Protein AF-A0A143XBM3-F1 (afdb_monomer)

Mean predicted aligned error: 3.89 Å

Radius of gyration: 16.8 Å; Cα contacts (8 Å, |Δi|>4): 64; chains: 1; bounding box: 39×27×46 Å

pLDDT: mean 93.8, std 4.74, range [66.88, 98.19]

Solvent-accessible surface area (backbone atoms only — not comparable to full-atom values): 5606 Å² total; per-residue (Å²): 134,58,70,67,59,55,53,49,51,46,45,52,51,17,50,52,28,41,52,49,32,54,52,49,52,53,53,47,44,63,73,50,71,74,37,68,68,55,53,51,34,51,51,54,13,48,50,54,22,48,54,51,45,53,52,52,49,52,49,62,68,52,51,61,82,80,49,67,90,83,69,81,78,56,69,68,57,54,51,51,52,52,50,34,52,52,11,52,38,32,36,48,25,38,51,35,37,61,51,40,65,74,73,109

Structure (mmCIF, N/CA/C/O backbone):
data_AF-A0A143XBM3-F1
#
_entry.id   AF-A0A143XBM3-F1
#
loop_
_atom_site.group_PDB
_atom_site.id
_atom_site.type_symbol
_atom_site.label_atom_id
_atom_site.label_alt_id
_atom_site.label_comp_id
_atom_site.label_asym_id
_atom_site.label_entity_id
_atom_site.label_seq_id
_atom_site.pdbx_PDB_ins_code
_atom_site.Cartn_x
_atom_site.Cartn_y
_atom_site.Cartn_z
_atom_site.occupancy
_atom_site.B_iso_or_equiv
_atom_site.auth_seq_id
_atom_site.auth_comp_id
_atom_site.auth_asym_id
_atom_site.auth_atom_id
_atom_site.pdbx_PDB_model_num
ATOM 1 N N . MET A 1 1 ? -2.065 7.090 -24.820 1.00 66.88 1 MET A N 1
ATOM 2 C CA . MET A 1 1 ? -1.735 7.746 -23.533 1.00 66.88 1 MET A CA 1
ATOM 3 C C . MET A 1 1 ? -0.273 7.457 -23.226 1.00 66.88 1 MET A C 1
ATOM 5 O O . MET A 1 1 ? 0.132 6.321 -23.420 1.00 66.88 1 MET A O 1
ATOM 9 N N . ASN A 1 2 ? 0.523 8.462 -22.851 1.00 89.56 2 ASN A N 1
ATOM 10 C CA . ASN A 1 2 ? 1.961 8.288 -22.597 1.00 89.56 2 ASN A CA 1
ATOM 11 C C . ASN A 1 2 ? 2.193 7.474 -21.304 1.00 89.56 2 ASN A C 1
ATOM 13 O O . ASN A 1 2 ? 1.486 7.699 -20.322 1.00 89.56 2 ASN A O 1
ATOM 17 N N . GLU A 1 3 ? 3.184 6.575 -21.280 1.00 88.06 3 GLU A N 1
ATOM 18 C CA . GLU A 1 3 ? 3.534 5.732 -20.115 1.00 88.06 3 GLU A CA 1
ATOM 19 C C . GLU A 1 3 ? 3.754 6.581 -18.852 1.00 88.06 3 GLU A C 1
ATOM 21 O O . GLU A 1 3 ? 3.256 6.267 -17.773 1.00 88.06 3 GLU A O 1
ATOM 26 N N . GLN A 1 4 ? 4.423 7.727 -19.005 1.00 90.25 4 GLN A N 1
ATOM 27 C CA . GLN A 1 4 ? 4.684 8.661 -17.908 1.00 90.25 4 GLN A CA 1
ATOM 28 C C . GLN A 1 4 ? 3.401 9.241 -17.301 1.00 90.25 4 GLN A C 1
ATOM 30 O O . GLN A 1 4 ? 3.317 9.410 -16.088 1.00 90.25 4 GLN A O 1
ATOM 35 N N . ILE A 1 5 ? 2.390 9.517 -18.131 1.00 94.69 5 ILE A N 1
ATOM 36 C CA . ILE A 1 5 ? 1.097 10.036 -17.663 1.00 94.69 5 ILE A CA 1
ATOM 37 C C . ILE A 1 5 ? 0.382 8.961 -16.839 1.00 94.69 5 ILE A C 1
ATOM 39 O O . ILE A 1 5 ? -0.190 9.269 -15.798 1.00 94.69 5 ILE A O 1
ATOM 43 N N . ILE A 1 6 ? 0.465 7.697 -17.261 1.00 94.44 6 ILE A N 1
ATOM 44 C CA . ILE A 1 6 ? -0.123 6.565 -16.533 1.00 94.44 6 ILE A CA 1
ATOM 45 C C . ILE A 1 6 ? 0.526 6.424 -15.152 1.00 94.44 6 ILE A C 1
ATOM 47 O O . ILE A 1 6 ? -0.177 6.378 -14.143 1.00 94.44 6 ILE A O 1
ATOM 51 N N . LEU A 1 7 ? 1.861 6.413 -15.090 1.00 94.31 7 LEU A N 1
ATOM 52 C CA . LEU A 1 7 ? 2.595 6.325 -13.824 1.00 94.31 7 LEU A CA 1
ATOM 53 C C . LEU A 1 7 ? 2.292 7.508 -12.896 1.00 94.31 7 LEU A C 1
ATOM 55 O O . LEU A 1 7 ? 2.130 7.317 -11.691 1.00 94.31 7 LEU A O 1
ATOM 59 N N . LEU A 1 8 ? 2.158 8.716 -13.448 1.00 95.88 8 LEU A N 1
ATOM 60 C CA . LEU A 1 8 ? 1.796 9.904 -12.679 1.00 95.88 8 LEU A CA 1
ATOM 61 C C . LEU A 1 8 ? 0.399 9.779 -12.055 1.00 95.88 8 LEU A C 1
ATOM 63 O O . LEU A 1 8 ? 0.230 10.097 -10.879 1.00 95.88 8 LEU A O 1
ATOM 67 N N . ILE A 1 9 ? -0.586 9.276 -12.803 1.00 96.69 9 ILE A N 1
ATOM 68 C CA . ILE A 1 9 ? -1.940 9.037 -12.281 1.00 96.69 9 ILE A CA 1
ATOM 69 C C . ILE A 1 9 ? -1.894 8.049 -11.109 1.00 96.69 9 ILE A C 1
ATOM 71 O O . ILE A 1 9 ? -2.492 8.312 -10.063 1.00 96.69 9 ILE A O 1
ATOM 75 N N . PHE A 1 10 ? -1.146 6.948 -11.241 1.00 96.44 10 PHE A N 1
ATOM 76 C CA . PHE A 1 10 ? -0.984 5.983 -10.150 1.00 96.44 10 PHE A CA 1
ATOM 77 C C . PHE A 1 10 ? -0.283 6.580 -8.927 1.00 96.44 10 PHE A C 1
ATOM 79 O O . PHE A 1 10 ? -0.694 6.302 -7.803 1.00 96.44 10 PHE A O 1
ATOM 86 N N . LEU A 1 11 ? 0.730 7.428 -9.119 1.00 97.50 11 LEU A N 1
ATOM 87 C CA . LEU A 1 11 ? 1.399 8.123 -8.016 1.00 97.50 11 LEU A CA 1
ATOM 88 C C . LEU A 1 11 ? 0.459 9.084 -7.284 1.00 97.50 11 LEU A C 1
ATOM 90 O O . LEU A 1 11 ? 0.438 9.101 -6.053 1.00 97.50 11 LEU A O 1
ATOM 94 N N . ILE A 1 12 ? -0.348 9.852 -8.018 1.00 98.12 12 ILE A N 1
ATOM 95 C CA . ILE A 1 12 ? -1.347 10.744 -7.418 1.00 98.12 12 ILE A CA 1
ATOM 96 C C . ILE A 1 12 ? -2.376 9.920 -6.634 1.00 98.12 12 ILE A C 1
ATOM 98 O O . ILE A 1 12 ? -2.689 10.259 -5.494 1.00 98.12 12 ILE A O 1
ATOM 102 N N . ALA A 1 13 ? -2.854 8.805 -7.191 1.00 97.75 13 ALA A N 1
ATOM 103 C CA . ALA A 1 13 ? -3.775 7.907 -6.496 1.00 97.75 13 ALA A CA 1
ATOM 104 C C . ALA A 1 13 ? -3.153 7.309 -5.218 1.00 97.75 13 ALA A C 1
ATOM 106 O O . ALA A 1 13 ? -3.793 7.308 -4.166 1.00 97.75 13 ALA A O 1
ATOM 107 N N . ALA A 1 14 ? -1.895 6.863 -5.281 1.00 97.81 14 ALA A N 1
ATOM 108 C CA . ALA A 1 14 ? -1.138 6.356 -4.135 1.00 97.81 14 ALA A CA 1
ATOM 109 C C . ALA A 1 14 ? -0.979 7.414 -3.030 1.00 97.81 14 ALA A C 1
ATOM 111 O O . ALA A 1 14 ? -1.138 7.108 -1.841 1.00 97.81 14 ALA A O 1
ATOM 112 N N . LEU A 1 15 ? -0.709 8.663 -3.416 1.00 98.12 15 LEU A N 1
ATOM 113 C CA . LEU A 1 15 ? -0.612 9.792 -2.497 1.00 98.12 15 LEU A CA 1
ATOM 114 C C . LEU A 1 15 ? -1.958 10.070 -1.818 1.00 98.12 15 LEU A C 1
ATOM 116 O O . LEU A 1 15 ? -2.017 10.148 -0.591 1.00 98.12 15 LEU A O 1
ATOM 120 N N . VAL A 1 16 ? -3.039 10.165 -2.596 1.00 98.19 16 VAL A N 1
ATOM 121 C CA . VAL A 1 16 ? -4.395 10.400 -2.074 1.00 98.19 16 VAL A CA 1
ATOM 122 C C . VAL A 1 16 ? -4.818 9.281 -1.123 1.00 98.19 16 VAL A C 1
ATOM 124 O O . VAL A 1 16 ? -5.326 9.569 -0.041 1.00 98.19 16 VAL A O 1
ATOM 127 N N . ALA A 1 17 ? -4.562 8.017 -1.470 1.00 97.62 17 ALA A N 1
ATOM 128 C CA . ALA A 1 17 ? -4.857 6.878 -0.604 1.00 97.62 17 ALA A CA 1
ATOM 129 C C . ALA A 1 17 ? -4.080 6.945 0.718 1.00 97.62 17 ALA A C 1
ATOM 131 O O . ALA A 1 17 ? -4.648 6.739 1.790 1.00 97.62 17 ALA A O 1
ATOM 132 N N . THR A 1 18 ? -2.792 7.283 0.650 1.00 97.81 18 THR A N 1
ATOM 133 C CA . THR A 1 18 ? -1.924 7.386 1.829 1.00 97.81 18 THR A CA 1
ATOM 134 C C . THR A 1 18 ? -2.363 8.523 2.749 1.00 97.81 18 THR A C 1
ATOM 136 O O . THR A 1 18 ? -2.564 8.306 3.944 1.00 97.81 18 THR A O 1
ATOM 139 N N . LEU A 1 19 ? -2.579 9.725 2.210 1.00 98.12 19 LEU A N 1
ATOM 140 C CA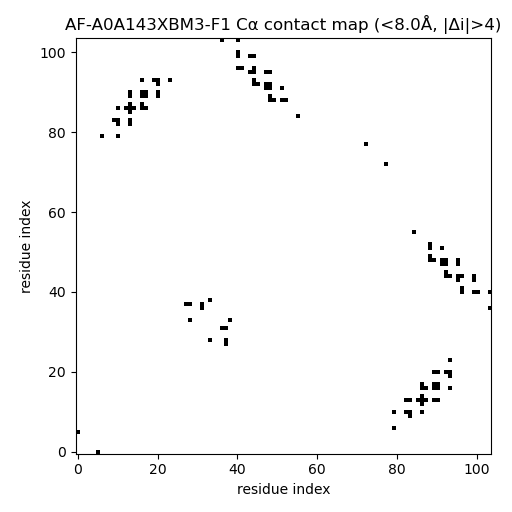 . LEU A 1 19 ? -3.060 10.863 2.997 1.00 98.12 19 LEU A CA 1
ATOM 141 C C . LEU A 1 19 ? -4.459 10.604 3.563 1.00 98.12 19 LEU A C 1
ATOM 143 O O . LEU A 1 19 ? -4.704 10.851 4.744 1.00 98.12 19 LEU A O 1
ATOM 147 N N . GLY A 1 20 ? -5.356 10.048 2.746 1.00 97.75 20 GLY A N 1
ATOM 148 C CA . GLY A 1 20 ? -6.700 9.663 3.161 1.00 97.75 20 GLY A CA 1
ATOM 149 C C . GLY A 1 20 ? -6.685 8.666 4.318 1.00 97.75 20 GLY A C 1
ATOM 150 O O . GLY A 1 20 ? -7.474 8.809 5.251 1.00 97.75 20 GLY A O 1
ATOM 151 N N . LEU A 1 21 ? -5.760 7.701 4.306 1.00 97.94 21 LEU A N 1
ATOM 152 C CA . LEU A 1 21 ? -5.628 6.694 5.361 1.00 97.94 21 LEU A CA 1
ATOM 153 C C . LEU A 1 21 ? -5.258 7.345 6.691 1.00 97.94 21 LEU A C 1
ATOM 155 O O . LEU A 1 21 ? -5.911 7.095 7.706 1.00 97.94 21 LEU A O 1
ATOM 159 N N . TYR A 1 22 ? -4.232 8.196 6.685 1.00 96.94 22 TYR A N 1
ATOM 160 C CA . TYR A 1 22 ? -3.797 8.892 7.893 1.00 96.94 22 TYR A CA 1
ATOM 161 C C . TYR A 1 22 ? -4.868 9.846 8.415 1.00 96.94 22 TYR A C 1
ATOM 163 O O . TYR A 1 22 ? -5.150 9.846 9.615 1.00 96.94 22 TYR A O 1
ATOM 171 N N . PHE A 1 23 ? -5.519 10.598 7.525 1.00 97.50 23 PHE A N 1
ATOM 172 C CA . PHE A 1 23 ? -6.595 11.505 7.911 1.00 97.50 23 PHE A CA 1
ATOM 173 C C . PHE A 1 23 ? -7.783 10.749 8.519 1.00 97.50 23 PHE A C 1
ATOM 175 O O . PHE A 1 23 ? -8.296 11.136 9.571 1.00 97.50 23 PHE A O 1
ATOM 182 N N . LEU A 1 24 ? -8.194 9.635 7.904 1.00 95.88 24 LEU A N 1
ATOM 183 C CA . LEU A 1 24 ? -9.277 8.796 8.413 1.00 95.88 24 LEU A CA 1
ATOM 184 C C . LEU A 1 24 ? -8.929 8.214 9.785 1.00 95.88 24 LEU A C 1
ATOM 186 O O . LEU A 1 24 ? -9.746 8.308 10.701 1.00 95.88 24 LEU A O 1
ATOM 190 N N . LYS A 1 25 ? -7.718 7.665 9.948 1.00 95.25 25 LYS A N 1
ATOM 191 C CA . LYS A 1 25 ? -7.250 7.130 11.233 1.00 95.25 25 LYS A CA 1
ATOM 192 C C . LYS A 1 25 ? -7.257 8.195 12.325 1.00 95.25 25 LYS A C 1
ATOM 194 O O . LYS A 1 25 ? -7.783 7.942 13.404 1.00 95.25 25 LYS A O 1
ATOM 199 N N . ALA A 1 26 ? -6.739 9.387 12.036 1.00 94.62 26 ALA A N 1
ATOM 200 C CA . ALA A 1 26 ? -6.724 10.497 12.984 1.00 94.62 26 ALA A CA 1
ATOM 201 C C . ALA A 1 26 ? -8.146 10.940 13.369 1.00 94.62 26 ALA A C 1
ATOM 203 O O . ALA A 1 26 ? -8.464 11.053 14.552 1.00 94.62 26 ALA A O 1
ATOM 204 N N . LYS A 1 27 ? -9.036 11.114 12.383 1.00 94.69 27 LYS A N 1
ATOM 205 C CA . LYS A 1 27 ? -10.441 11.474 12.623 1.00 94.69 27 LYS A CA 1
ATOM 206 C C . LYS A 1 27 ? -11.145 10.441 13.505 1.00 94.69 27 LYS A C 1
ATOM 208 O O . LYS A 1 27 ? -11.852 10.800 14.445 1.00 94.69 27 LYS A O 1
ATOM 213 N N . LYS A 1 28 ? -10.956 9.158 13.201 1.00 92.44 28 LYS A N 1
ATOM 214 C CA . LYS A 1 28 ? -11.585 8.048 13.919 1.00 92.44 28 LYS A CA 1
ATOM 215 C C . LYS A 1 28 ? -11.026 7.885 15.331 1.00 92.44 28 LYS A C 1
ATOM 217 O O . LYS A 1 28 ? -11.804 7.677 16.255 1.00 92.44 28 LYS A O 1
ATOM 222 N N . GLN A 1 29 ? -9.727 8.106 15.527 1.00 92.25 29 GLN A N 1
ATOM 223 C CA . GLN A 1 29 ? -9.112 8.138 16.855 1.00 92.25 29 GLN A CA 1
ATOM 224 C C . GLN A 1 29 ? -9.798 9.157 17.777 1.00 92.25 29 GLN A C 1
ATOM 226 O O . GLN A 1 29 ? -10.102 8.840 18.925 1.00 92.25 29 GLN A O 1
ATOM 231 N N . VAL A 1 30 ? -10.078 10.360 17.266 1.00 92.62 30 VAL A N 1
ATOM 232 C CA . VAL A 1 30 ? -10.791 11.403 18.021 1.00 92.62 30 VAL A CA 1
ATOM 233 C C . VAL A 1 30 ? -12.256 11.020 18.243 1.00 92.62 30 VAL A C 1
ATOM 235 O O . VAL A 1 30 ? -12.764 11.173 19.352 1.00 92.62 30 VAL A O 1
ATOM 238 N N . GLN A 1 31 ? -12.930 10.487 17.216 1.00 90.94 31 GLN A N 1
ATOM 239 C CA . GLN A 1 31 ? -14.343 10.097 17.290 1.00 90.94 31 GLN A CA 1
ATOM 240 C C . GLN A 1 31 ? -14.598 9.021 18.354 1.00 90.94 31 GLN A C 1
ATOM 242 O O . GLN A 1 31 ? -15.523 9.156 19.152 1.00 90.94 31 GLN A O 1
ATOM 247 N N . TYR A 1 32 ? -13.783 7.968 18.361 1.00 89.69 32 TYR A N 1
ATOM 248 C CA . TYR A 1 32 ? -13.940 6.832 19.267 1.00 89.69 32 TYR A CA 1
ATOM 249 C C . TYR A 1 32 ? -13.211 7.026 20.601 1.00 89.69 32 TYR A C 1
ATOM 251 O O . TYR A 1 32 ? -13.296 6.159 21.456 1.00 89.69 32 TYR A O 1
ATOM 259 N N . LYS A 1 33 ? -12.492 8.139 20.807 1.00 88.00 33 LYS A N 1
ATOM 260 C CA . LYS A 1 33 ? -11.768 8.449 22.057 1.00 88.00 33 LYS A CA 1
ATOM 261 C C . LYS A 1 33 ? -10.838 7.324 22.552 1.00 88.00 33 LYS A C 1
ATOM 263 O O . LYS A 1 33 ? -10.604 7.205 23.749 1.00 88.00 33 LYS A O 1
ATOM 268 N N . GLY A 1 34 ? -10.298 6.512 21.641 1.00 72.62 34 GLY A N 1
ATOM 269 C CA . GLY A 1 34 ? -9.446 5.369 21.993 1.00 72.62 34 GLY A CA 1
ATOM 270 C C . GLY A 1 34 ? -10.190 4.133 22.517 1.00 72.62 34 GLY A C 1
ATOM 271 O O . GLY A 1 34 ? -9.569 3.308 23.175 1.00 72.62 34 GLY A O 1
ATOM 272 N N . ASP A 1 35 ? -11.485 4.003 22.225 1.00 88.06 35 ASP A N 1
ATOM 273 C CA . ASP A 1 35 ? -12.310 2.835 22.553 1.00 88.06 35 ASP A CA 1
ATOM 274 C C . ASP A 1 35 ? -11.767 1.527 21.935 1.00 88.06 35 ASP A C 1
ATOM 276 O O . ASP A 1 35 ? -11.181 1.514 20.844 1.00 88.06 35 ASP A O 1
ATOM 280 N N . GLU A 1 36 ? -12.012 0.408 22.617 1.00 89.62 36 GLU A N 1
ATOM 281 C CA . GLU A 1 36 ? -11.595 -0.941 22.223 1.00 89.62 36 GLU A CA 1
ATOM 282 C C . GLU A 1 36 ? -12.122 -1.313 20.834 1.00 89.62 36 GLU A C 1
ATOM 284 O O . GLU A 1 36 ? -11.410 -1.928 20.034 1.00 89.62 36 GLU A O 1
ATOM 289 N N . ARG A 1 37 ? -13.337 -0.861 20.491 1.00 89.88 37 ARG A N 1
ATOM 290 C CA . ARG A 1 37 ? -13.922 -1.050 19.154 1.00 89.88 37 ARG A CA 1
ATOM 291 C C . ARG A 1 37 ? -13.028 -0.485 18.052 1.00 89.88 37 ARG A C 1
ATOM 293 O O . ARG A 1 37 ? -12.826 -1.137 17.027 1.00 89.88 37 ARG A O 1
ATOM 300 N N . TRP A 1 38 ? -12.463 0.703 18.258 1.00 93.81 38 TRP A N 1
ATOM 301 C CA . TRP A 1 38 ? -11.567 1.316 17.282 1.00 93.81 38 TRP A CA 1
ATOM 302 C C . TRP A 1 38 ? -10.243 0.554 17.170 1.00 93.81 38 TRP A C 1
ATOM 304 O O . TRP A 1 38 ? -9.760 0.334 16.057 1.00 93.81 38 TRP A O 1
ATOM 314 N N . GLY A 1 39 ? -9.710 0.063 18.292 1.00 93.75 39 GLY A N 1
ATOM 315 C CA . GLY A 1 39 ? -8.552 -0.836 18.298 1.00 93.75 39 GLY A CA 1
ATOM 316 C C . GLY A 1 39 ? -8.795 -2.118 17.492 1.00 93.75 39 GLY A C 1
ATOM 317 O O . GLY A 1 39 ? -7.963 -2.499 16.666 1.00 93.75 39 GLY A O 1
ATOM 318 N N . LEU A 1 40 ? -9.966 -2.744 17.648 1.00 95.12 40 LEU A N 1
ATOM 319 C CA . LEU A 1 40 ? -10.349 -3.942 16.893 1.00 95.12 40 LEU A CA 1
ATOM 320 C C . LEU A 1 40 ? -10.500 -3.674 15.388 1.00 95.12 40 LEU A C 1
ATOM 322 O O . LEU A 1 40 ? -10.047 -4.484 14.574 1.00 95.12 40 L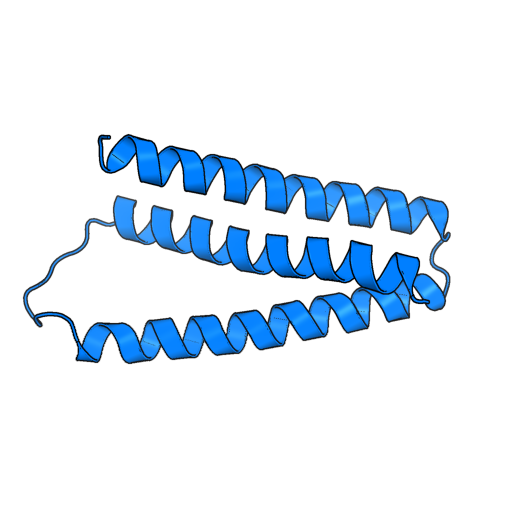EU A O 1
ATOM 326 N N . ILE A 1 41 ? -11.103 -2.542 15.006 1.00 95.00 41 ILE A N 1
ATOM 327 C CA . ILE A 1 41 ? -11.223 -2.129 13.597 1.00 95.00 41 ILE A CA 1
ATOM 328 C C . ILE A 1 41 ? -9.832 -1.933 12.986 1.00 95.00 41 ILE A C 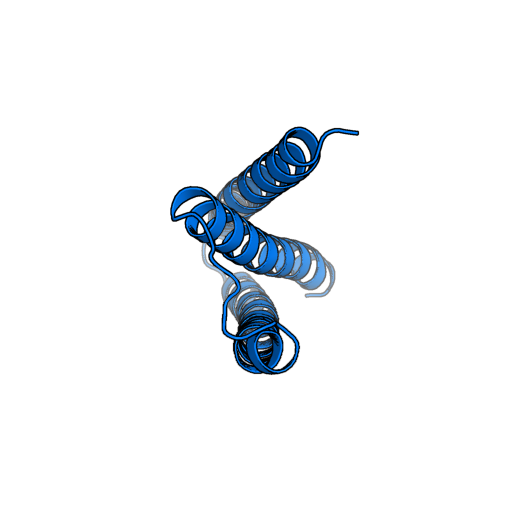1
ATOM 330 O O . ILE A 1 41 ? -9.555 -2.473 11.911 1.00 95.00 41 ILE A O 1
ATOM 334 N N . GLN A 1 42 ? -8.943 -1.211 13.677 1.00 94.75 42 GLN A N 1
ATOM 335 C CA . GLN A 1 42 ? -7.568 -1.013 13.217 1.00 94.75 42 GLN A CA 1
ATOM 336 C C . GLN A 1 42 ? -6.824 -2.338 13.063 1.00 94.75 42 GLN A C 1
ATOM 338 O O . GLN A 1 42 ? -6.165 -2.543 12.045 1.00 94.75 42 GLN A O 1
ATO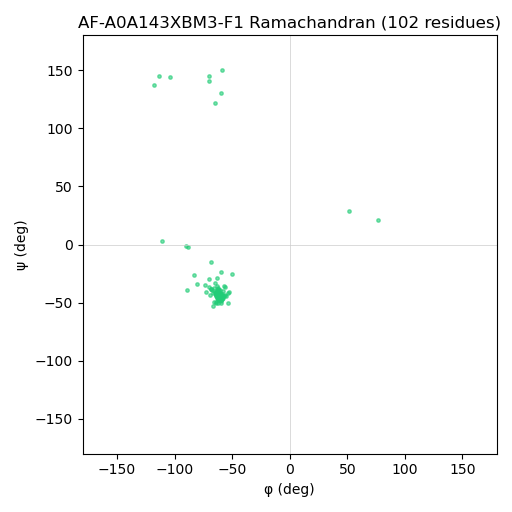M 343 N N . LEU A 1 43 ? -6.950 -3.247 14.032 1.00 96.44 43 LEU A N 1
ATOM 344 C CA . LEU A 1 43 ? -6.283 -4.545 13.995 1.00 96.44 43 LEU A CA 1
ATOM 345 C C . LEU A 1 43 ? -6.740 -5.375 12.790 1.00 96.44 43 LEU A C 1
ATOM 347 O O . LEU A 1 43 ? -5.904 -5.890 12.044 1.00 96.44 43 LEU A O 1
ATOM 351 N N . LYS A 1 44 ? -8.055 -5.471 12.554 1.00 96.88 44 LYS A N 1
ATOM 352 C CA . LYS A 1 44 ? -8.599 -6.206 11.402 1.00 96.88 44 LYS A CA 1
ATOM 353 C C . LYS A 1 44 ? -8.171 -5.583 10.076 1.00 96.88 44 LYS A C 1
ATOM 355 O O . LYS A 1 44 ? -7.743 -6.307 9.179 1.00 96.88 44 LYS A O 1
ATOM 360 N N . ALA A 1 45 ? -8.243 -4.258 9.957 1.00 96.81 45 ALA A N 1
ATOM 361 C CA . ALA A 1 45 ? -7.826 -3.564 8.744 1.00 96.81 45 ALA A CA 1
ATOM 362 C C . ALA A 1 45 ? -6.323 -3.721 8.468 1.00 96.81 45 ALA A C 1
ATOM 364 O O . ALA A 1 45 ? -5.925 -3.993 7.334 1.00 96.81 45 ALA A O 1
ATOM 365 N N . ASN A 1 46 ? -5.492 -3.622 9.507 1.00 96.94 46 ASN A N 1
ATOM 366 C CA . ASN A 1 46 ? -4.053 -3.830 9.406 1.00 96.94 46 ASN A CA 1
ATOM 367 C C . ASN A 1 46 ? -3.728 -5.273 9.000 1.00 96.94 46 ASN A C 1
ATOM 369 O O . ASN A 1 46 ? -2.901 -5.481 8.117 1.00 96.94 46 ASN A O 1
ATOM 373 N N . ASN A 1 47 ? -4.434 -6.261 9.556 1.00 97.62 47 ASN A N 1
ATOM 374 C CA . ASN A 1 47 ? -4.259 -7.658 9.171 1.00 97.62 47 ASN A CA 1
ATOM 375 C C . ASN A 1 47 ? -4.571 -7.891 7.682 1.00 97.62 47 ASN A C 1
ATOM 377 O O . ASN A 1 47 ? -3.785 -8.528 6.983 1.00 97.62 47 ASN A O 1
ATOM 381 N N . VAL A 1 48 ? -5.660 -7.310 7.162 1.00 97.00 48 VAL A N 1
ATOM 382 C CA . VAL A 1 48 ? -5.980 -7.360 5.722 1.00 97.00 48 VAL A CA 1
ATOM 383 C C . VAL A 1 48 ? -4.866 -6.718 4.887 1.00 97.00 48 VAL A C 1
ATOM 385 O O . VAL A 1 48 ? -4.419 -7.298 3.895 1.00 97.00 48 VAL A O 1
ATOM 388 N N . ALA A 1 49 ? -4.368 -5.554 5.304 1.00 96.81 49 ALA A N 1
ATOM 389 C CA . ALA A 1 49 ? -3.274 -4.873 4.617 1.00 96.81 49 ALA A CA 1
ATOM 390 C C . ALA A 1 49 ? -1.954 -5.663 4.667 1.00 96.81 49 ALA A C 1
ATOM 392 O O . ALA A 1 49 ? -1.188 -5.634 3.705 1.00 96.81 49 ALA A O 1
ATOM 393 N N . ASN A 1 50 ? -1.688 -6.397 5.749 1.00 97.38 50 ASN A N 1
ATOM 394 C CA . ASN A 1 50 ? -0.499 -7.240 5.876 1.00 97.38 50 ASN A CA 1
ATOM 395 C C . ASN A 1 50 ? -0.597 -8.492 5.005 1.00 97.38 50 ASN A C 1
ATOM 397 O O . ASN A 1 50 ? 0.373 -8.817 4.330 1.00 97.38 50 ASN A O 1
ATOM 401 N N . ILE A 1 51 ? -1.765 -9.139 4.942 1.00 96.69 51 ILE A N 1
ATOM 402 C CA . ILE A 1 51 ? -2.008 -10.250 4.008 1.00 96.69 51 ILE A CA 1
ATOM 403 C C . ILE A 1 51 ? -1.800 -9.772 2.568 1.00 96.69 51 ILE A C 1
ATOM 405 O O . ILE A 1 51 ? -1.074 -10.404 1.801 1.00 96.69 51 ILE A O 1
ATOM 409 N N . SER A 1 52 ? -2.367 -8.614 2.214 1.00 94.38 52 SER A N 1
ATOM 410 C CA . SER A 1 52 ? -2.108 -7.986 0.917 1.00 94.38 52 SER A CA 1
ATOM 411 C C . SER A 1 52 ? -0.620 -7.736 0.691 1.00 94.38 52 SER A C 1
ATOM 413 O O . SER A 1 52 ? -0.134 -7.991 -0.406 1.00 94.38 52 SER A O 1
ATOM 415 N N . ASN A 1 53 ? 0.100 -7.218 1.684 1.00 96.00 53 ASN A N 1
ATOM 416 C CA . ASN A 1 53 ? 1.531 -6.960 1.569 1.00 96.00 53 ASN A CA 1
ATOM 417 C C . ASN A 1 53 ? 2.310 -8.259 1.318 1.00 96.00 53 ASN A C 1
ATOM 419 O O . ASN A 1 53 ? 3.169 -8.292 0.445 1.00 96.00 53 ASN A O 1
ATOM 423 N N . SER A 1 54 ? 1.973 -9.347 2.014 1.00 96.12 54 SER A N 1
ATOM 424 C CA . SER A 1 54 ? 2.565 -10.667 1.772 1.00 96.12 54 SER A CA 1
ATOM 425 C C . SER A 1 54 ? 2.312 -11.160 0.346 1.00 96.12 54 SER A C 1
ATOM 427 O O . SER A 1 54 ? 3.239 -11.643 -0.298 1.00 96.12 54 SER A O 1
ATOM 429 N N . ILE A 1 55 ? 1.095 -10.989 -0.181 1.00 94.56 55 ILE A N 1
ATOM 430 C CA . ILE A 1 55 ? 0.772 -11.347 -1.572 1.00 94.56 55 ILE A CA 1
ATOM 431 C C . ILE A 1 55 ? 1.593 -10.500 -2.552 1.00 94.56 55 ILE A C 1
ATOM 433 O O . ILE A 1 55 ? 2.187 -11.044 -3.480 1.00 94.56 55 ILE A O 1
ATOM 437 N N . LEU A 1 56 ? 1.671 -9.183 -2.336 1.00 93.06 56 LEU A N 1
ATOM 438 C CA . LEU A 1 56 ? 2.449 -8.288 -3.196 1.00 93.06 56 LEU A CA 1
ATOM 439 C C . LEU A 1 56 ? 3.946 -8.636 -3.183 1.00 93.06 56 LEU A C 1
ATOM 441 O O . LEU A 1 56 ? 4.583 -8.594 -4.234 1.00 93.06 56 LEU A O 1
ATOM 445 N N . LEU A 1 57 ? 4.502 -9.028 -2.031 1.00 95.50 57 LEU A N 1
ATOM 446 C CA . LEU A 1 57 ? 5.884 -9.511 -1.937 1.00 95.50 57 LEU A CA 1
ATOM 447 C C . LEU A 1 57 ? 6.097 -10.804 -2.725 1.00 95.50 57 LEU A C 1
ATOM 449 O O . LEU A 1 57 ? 7.084 -10.912 -3.447 1.00 95.50 57 LEU A O 1
ATOM 453 N N . ILE A 1 58 ? 5.176 -11.766 -2.627 1.00 96.12 58 ILE A N 1
ATOM 454 C CA . ILE A 1 58 ? 5.253 -13.013 -3.403 1.00 96.12 58 ILE A CA 1
ATOM 455 C C . ILE A 1 58 ? 5.257 -12.700 -4.903 1.00 96.12 58 ILE A C 1
ATOM 457 O O . ILE A 1 58 ? 6.101 -13.217 -5.633 1.00 96.12 58 ILE A O 1
ATOM 461 N N . VAL A 1 59 ? 4.373 -11.806 -5.357 1.00 93.06 59 VAL A N 1
ATOM 462 C CA . VAL A 1 59 ? 4.350 -11.355 -6.756 1.00 93.06 59 VAL A CA 1
ATOM 463 C C . VAL A 1 59 ? 5.684 -10.718 -7.146 1.00 93.06 59 VAL A C 1
ATOM 465 O O . VAL A 1 59 ? 6.225 -11.055 -8.195 1.00 93.06 59 VAL A O 1
ATOM 468 N N . LEU A 1 60 ? 6.249 -9.851 -6.300 1.00 91.81 60 LEU A N 1
ATOM 469 C CA . LEU A 1 60 ? 7.521 -9.179 -6.571 1.00 91.81 60 LEU A CA 1
ATOM 470 C C . LEU A 1 60 ? 8.702 -10.157 -6.676 1.00 91.81 60 LEU A C 1
ATOM 472 O O . LEU A 1 60 ? 9.591 -9.939 -7.492 1.00 91.81 60 LEU A O 1
ATOM 476 N N . VAL A 1 61 ? 8.711 -11.229 -5.881 1.00 94.12 61 VAL A N 1
ATOM 477 C CA . VAL A 1 61 ? 9.752 -12.274 -5.920 1.00 94.12 61 VAL A CA 1
ATOM 478 C C . VAL A 1 61 ? 9.612 -13.171 -7.149 1.00 94.12 61 VAL A C 1
ATOM 480 O O . VAL A 1 61 ? 10.612 -13.624 -7.699 1.00 94.12 61 VAL A O 1
ATOM 483 N N . ILE A 1 62 ? 8.380 -13.429 -7.584 1.00 94.88 62 ILE A N 1
ATOM 484 C CA . ILE A 1 62 ? 8.093 -14.302 -8.726 1.00 94.88 62 ILE A CA 1
ATOM 485 C C . ILE A 1 62 ? 8.285 -13.569 -10.062 1.00 94.88 62 ILE A C 1
ATOM 487 O O . ILE A 1 62 ? 8.718 -14.180 -11.036 1.00 9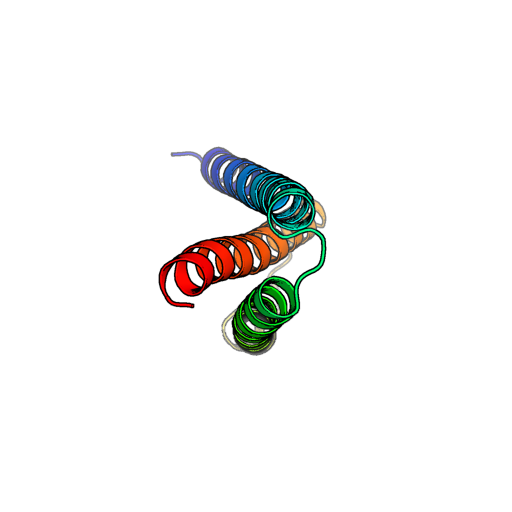4.88 62 ILE A O 1
ATOM 491 N N . LEU A 1 63 ? 7.995 -12.266 -10.123 1.00 90.81 63 LEU A N 1
ATOM 492 C CA . LEU A 1 63 ? 8.028 -11.476 -11.357 1.00 90.81 63 LEU A CA 1
ATOM 493 C C . LEU A 1 63 ? 9.363 -11.564 -12.137 1.00 90.81 63 LEU A C 1
ATOM 495 O O . LEU A 1 63 ? 9.302 -11.726 -13.357 1.00 90.81 63 LEU A O 1
ATOM 499 N N . PRO A 1 64 ? 10.554 -11.533 -11.500 1.00 90.06 64 PRO A N 1
ATOM 500 C CA . PRO A 1 64 ? 11.834 -11.678 -12.194 1.00 90.06 64 PRO A CA 1
ATOM 501 C C . PRO A 1 64 ? 12.001 -13.000 -12.949 1.00 90.06 64 PRO A C 1
ATOM 503 O O . PRO A 1 64 ? 12.767 -13.041 -13.904 1.00 90.06 64 PRO A O 1
ATOM 506 N N . LEU A 1 65 ? 11.279 -14.066 -12.574 1.00 92.75 65 LEU A N 1
ATOM 507 C CA . LEU A 1 65 ? 11.347 -15.364 -13.262 1.00 92.75 65 LEU A CA 1
ATOM 508 C C . LEU A 1 65 ? 10.759 -15.320 -14.683 1.00 92.75 65 LEU A C 1
ATOM 510 O O . LEU A 1 65 ? 10.985 -16.238 -15.467 1.00 92.75 65 LEU A O 1
ATOM 514 N N . PHE A 1 66 ? 10.009 -14.266 -15.011 1.00 91.69 66 PHE A N 1
ATOM 515 C CA . PHE A 1 66 ? 9.335 -14.083 -16.298 1.00 91.69 66 PHE A CA 1
ATOM 516 C C . PHE A 1 66 ? 9.937 -12.957 -17.150 1.00 91.69 66 PHE A C 1
ATOM 518 O O . PHE A 1 66 ? 9.401 -12.641 -18.211 1.00 91.69 66 PHE A O 1
ATOM 525 N N . ILE A 1 67 ? 11.014 -12.324 -16.683 1.00 89.12 67 ILE A N 1
ATOM 526 C CA . ILE A 1 67 ? 11.642 -11.171 -17.334 1.00 89.12 67 ILE A CA 1
ATOM 527 C C . ILE A 1 67 ? 13.037 -11.579 -17.823 1.00 89.12 67 ILE A C 1
ATOM 529 O O . ILE A 1 67 ? 13.718 -12.373 -17.180 1.00 89.12 67 ILE A O 1
ATOM 533 N N . ASP A 1 68 ? 13.474 -11.034 -18.963 1.00 90.00 68 ASP A N 1
ATOM 534 C CA . ASP A 1 68 ? 14.824 -11.279 -19.477 1.00 90.00 68 ASP A CA 1
ATOM 535 C C . ASP A 1 68 ? 15.881 -10.803 -18.468 1.00 90.00 68 ASP A C 1
ATOM 537 O O . ASP A 1 68 ? 15.834 -9.660 -18.004 1.00 90.00 68 ASP A O 1
ATOM 541 N N . SER A 1 69 ? 16.853 -11.669 -18.172 1.00 85.50 69 SER A N 1
ATOM 542 C CA . SER A 1 69 ? 18.011 -11.401 -17.309 1.00 85.50 69 SER A CA 1
ATOM 543 C C . SER A 1 69 ? 18.796 -10.120 -17.645 1.00 85.50 69 SER A C 1
ATOM 545 O O . SER A 1 69 ? 19.433 -9.554 -16.758 1.00 85.50 69 SER A O 1
ATOM 547 N N . GLN A 1 70 ? 18.745 -9.639 -18.891 1.00 88.94 70 GLN A N 1
ATOM 548 C CA . GLN A 1 70 ? 19.407 -8.408 -19.339 1.00 88.94 70 GLN A CA 1
ATOM 549 C C . GLN A 1 70 ? 18.527 -7.154 -19.197 1.00 88.94 70 GLN A C 1
ATOM 551 O O . GLN A 1 70 ? 18.972 -6.045 -19.505 1.00 88.94 70 GLN A O 1
ATOM 556 N N . THR A 1 71 ? 17.282 -7.294 -18.730 1.00 87.50 71 THR A N 1
ATOM 557 C CA . THR A 1 71 ? 16.364 -6.164 -18.538 1.00 87.50 71 THR A CA 1
ATOM 558 C C . THR A 1 71 ? 16.899 -5.232 -17.458 1.00 87.50 71 THR A C 1
ATOM 560 O O . THR A 1 71 ? 17.080 -5.622 -16.306 1.00 87.50 71 THR A O 1
ATOM 563 N N . THR A 1 72 ? 17.109 -3.967 -17.815 1.00 88.62 72 THR A N 1
ATOM 564 C CA . THR A 1 72 ?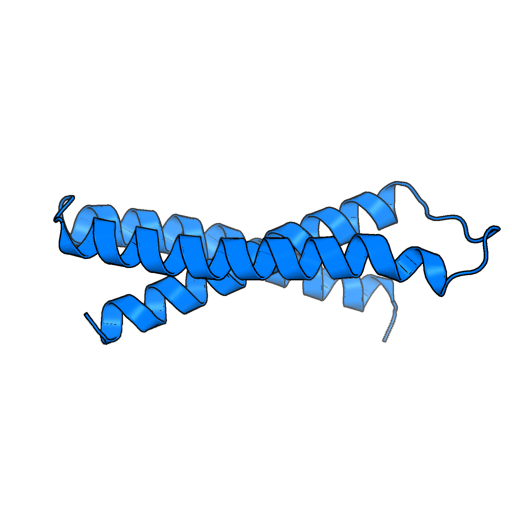 17.552 -2.931 -16.878 1.00 88.62 72 THR A CA 1
ATOM 565 C C . THR A 1 72 ? 16.402 -2.005 -16.500 1.00 88.62 72 THR A C 1
ATOM 567 O O . THR A 1 72 ? 15.535 -1.673 -17.311 1.00 88.62 72 THR A O 1
ATOM 570 N N . PHE A 1 73 ? 16.403 -1.558 -15.245 1.00 86.31 73 PHE A N 1
ATOM 571 C CA . PHE A 1 73 ? 15.462 -0.563 -14.742 1.00 86.31 73 PHE A CA 1
ATOM 572 C C . PHE A 1 73 ? 16.218 0.681 -14.298 1.00 86.31 73 PHE A C 1
ATOM 574 O O . PHE A 1 73 ? 17.245 0.597 -13.626 1.00 86.31 73 PHE A O 1
ATOM 581 N N . THR A 1 74 ? 15.690 1.857 -14.639 1.00 93.44 74 THR A N 1
ATOM 582 C CA . THR A 1 74 ? 16.212 3.103 -14.078 1.00 93.44 74 THR A CA 1
ATOM 583 C C . THR A 1 74 ? 15.840 3.190 -12.603 1.00 93.44 74 THR A C 1
ATOM 585 O O . THR A 1 74 ? 14.746 2.792 -12.196 1.00 93.44 74 THR A O 1
ATOM 588 N N . PHE A 1 75 ? 16.722 3.774 -11.793 1.00 91.62 75 PHE A N 1
ATOM 589 C CA . PHE A 1 75 ? 16.463 3.954 -10.364 1.00 91.62 75 PHE A CA 1
ATOM 590 C C . PHE A 1 75 ? 15.164 4.739 -10.098 1.00 91.62 75 PHE A C 1
ATOM 592 O O . PHE A 1 75 ? 14.386 4.394 -9.212 1.00 91.62 75 PHE A O 1
ATOM 599 N N . GLN A 1 76 ? 14.862 5.730 -10.943 1.00 92.94 76 GLN A N 1
ATOM 600 C CA . GLN A 1 76 ? 13.605 6.478 -10.899 1.00 92.94 76 GLN A CA 1
ATOM 601 C C . GLN A 1 76 ? 12.369 5.578 -11.066 1.00 92.94 76 GLN A C 1
ATOM 603 O O . GLN A 1 76 ? 11.389 5.739 -10.334 1.00 92.94 76 GLN A O 1
ATOM 608 N N . ARG A 1 77 ? 12.395 4.631 -12.015 1.00 91.31 77 ARG A N 1
ATOM 609 C CA . ARG A 1 77 ? 11.292 3.677 -12.216 1.00 91.31 77 ARG A CA 1
ATOM 610 C C . ARG A 1 77 ? 11.134 2.753 -11.012 1.00 91.31 77 ARG A C 1
ATOM 612 O O . ARG A 1 77 ? 10.011 2.551 -10.564 1.00 91.31 77 ARG A O 1
ATOM 619 N N . VAL A 1 78 ? 12.240 2.276 -10.438 1.00 92.69 78 VAL A N 1
ATOM 620 C CA . VAL A 1 78 ? 12.213 1.438 -9.225 1.00 92.69 78 VAL A CA 1
ATOM 621 C C . VAL A 1 78 ? 11.559 2.182 -8.057 1.00 92.69 78 VAL A C 1
ATOM 623 O O . VAL A 1 78 ? 10.639 1.651 -7.437 1.00 92.69 78 VAL A O 1
ATOM 626 N N . ILE A 1 79 ? 11.954 3.436 -7.804 1.00 95.06 79 ILE A N 1
ATOM 627 C CA . ILE A 1 79 ? 11.332 4.264 -6.756 1.00 95.06 79 ILE A CA 1
ATOM 628 C C . ILE A 1 79 ? 9.845 4.490 -7.042 1.00 95.06 79 ILE A C 1
ATOM 630 O O . ILE A 1 79 ? 9.020 4.394 -6.137 1.00 95.06 79 ILE A O 1
ATOM 634 N N . THR A 1 80 ? 9.490 4.767 -8.298 1.00 95.56 80 THR A N 1
ATOM 635 C CA . THR A 1 80 ? 8.095 5.001 -8.693 1.00 95.56 80 THR A CA 1
ATOM 636 C C . THR A 1 80 ? 7.227 3.783 -8.378 1.00 95.56 80 THR A C 1
ATOM 638 O O . THR A 1 80 ? 6.180 3.923 -7.747 1.00 95.56 80 THR A O 1
ATOM 641 N N . PHE A 1 81 ? 7.680 2.579 -8.737 1.00 93.62 81 PHE A N 1
ATOM 642 C CA . PHE A 1 81 ? 6.959 1.350 -8.411 1.00 93.62 81 PHE A CA 1
ATOM 643 C C . PHE A 1 81 ? 6.915 1.074 -6.906 1.00 93.62 81 PHE A C 1
ATOM 645 O O . PHE A 1 81 ? 5.870 0.657 -6.412 1.00 93.62 81 PHE A O 1
ATOM 652 N N . ALA A 1 82 ? 7.985 1.365 -6.160 1.00 94.75 82 ALA A N 1
ATOM 653 C CA . ALA A 1 82 ? 7.987 1.229 -4.703 1.00 94.75 82 ALA A CA 1
ATOM 654 C C . ALA A 1 82 ? 6.960 2.158 -4.025 1.00 94.75 82 ALA A C 1
ATOM 656 O O . ALA A 1 82 ? 6.251 1.744 -3.108 1.00 94.75 82 ALA A O 1
ATOM 657 N N . LEU A 1 83 ? 6.815 3.397 -4.501 1.00 97.25 83 LEU A N 1
ATOM 658 C CA . LEU A 1 83 ? 5.794 4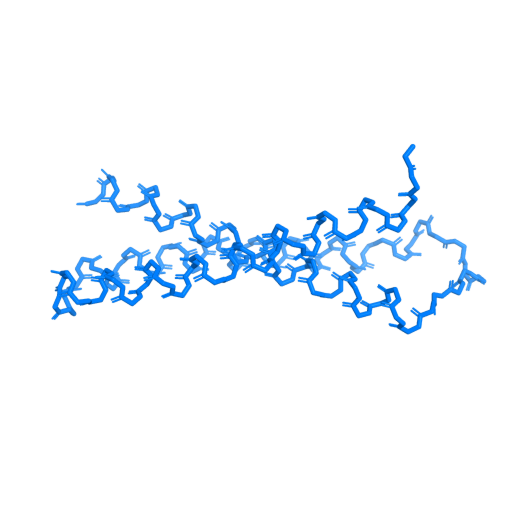.323 -3.997 1.00 97.25 83 LEU A CA 1
ATOM 659 C C . LEU A 1 83 ? 4.376 3.845 -4.323 1.00 97.25 83 LEU A C 1
ATOM 661 O O . LEU A 1 83 ? 3.495 3.898 -3.464 1.00 97.25 83 LEU A O 1
ATOM 665 N N . ILE A 1 84 ? 4.156 3.335 -5.537 1.00 96.62 84 ILE A N 1
ATOM 666 C CA . ILE A 1 84 ? 2.864 2.759 -5.934 1.00 96.62 84 ILE A CA 1
ATOM 667 C C . ILE A 1 84 ? 2.544 1.531 -5.073 1.00 96.62 84 ILE A C 1
ATOM 669 O O . ILE A 1 84 ? 1.425 1.417 -4.579 1.00 96.62 84 ILE A O 1
ATOM 673 N N . TYR A 1 85 ? 3.524 0.660 -4.825 1.00 95.94 85 TYR A N 1
ATOM 674 C CA . TYR A 1 85 ? 3.396 -0.498 -3.939 1.00 95.94 85 TYR A CA 1
ATOM 675 C C . TYR A 1 85 ? 2.897 -0.089 -2.545 1.00 95.94 85 TYR A C 1
ATOM 677 O O . TYR A 1 85 ? 1.907 -0.634 -2.048 1.00 95.94 85 TYR A O 1
ATOM 685 N N . ILE A 1 86 ? 3.532 0.920 -1.938 1.00 96.19 86 ILE A N 1
ATOM 686 C CA . ILE A 1 86 ? 3.126 1.453 -0.628 1.00 96.19 86 ILE A CA 1
ATOM 687 C C . ILE A 1 86 ? 1.699 2.015 -0.703 1.00 96.19 86 ILE A C 1
ATOM 689 O O . ILE A 1 86 ? 0.873 1.743 0.172 1.00 96.19 86 ILE A O 1
ATOM 693 N N . GLY A 1 87 ? 1.388 2.754 -1.769 1.00 97.19 87 GLY A N 1
ATOM 694 C CA . GLY A 1 87 ? 0.061 3.310 -2.015 1.00 97.19 87 GLY A CA 1
ATOM 695 C C . GLY A 1 87 ? -1.040 2.256 -2.098 1.00 97.19 87 GLY A C 1
ATOM 696 O O . GLY A 1 87 ? -2.087 2.430 -1.477 1.00 97.19 87 GLY A O 1
ATOM 697 N N . VAL A 1 88 ? -0.804 1.148 -2.805 1.00 96.75 88 VAL A N 1
ATOM 698 C CA . VAL A 1 88 ? -1.759 0.032 -2.920 1.00 96.75 88 VAL A CA 1
ATOM 699 C C . VAL A 1 88 ? -2.019 -0.598 -1.554 1.00 96.75 88 VAL A C 1
ATOM 701 O O . VAL A 1 88 ? -3.177 -0.76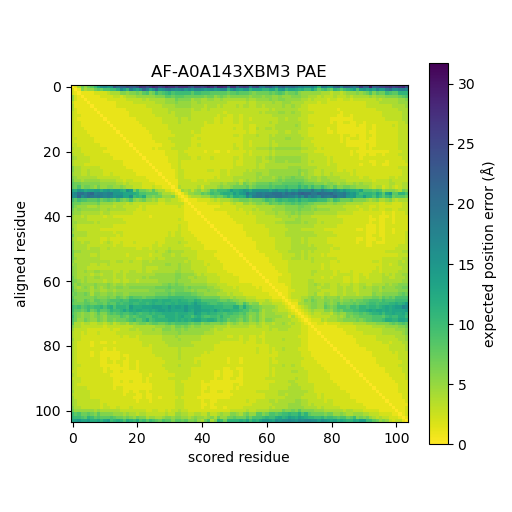8 -1.167 1.00 96.75 88 VAL A O 1
ATOM 704 N N . ARG A 1 89 ? -0.964 -0.877 -0.780 1.00 96.81 89 ARG A N 1
ATOM 705 C CA . ARG A 1 89 ? -1.105 -1.412 0.582 1.00 96.81 89 ARG A CA 1
ATOM 706 C C . ARG A 1 89 ? -1.917 -0.465 1.474 1.00 96.81 89 ARG A C 1
ATOM 708 O O . ARG A 1 89 ? -2.791 -0.914 2.215 1.00 96.81 89 ARG A O 1
ATOM 715 N N . ASN A 1 90 ? -1.661 0.841 1.391 1.00 97.75 90 ASN A N 1
ATOM 716 C CA . ASN A 1 90 ? -2.386 1.853 2.166 1.00 97.75 90 ASN A CA 1
ATOM 717 C C . ASN A 1 90 ? -3.847 2.000 1.728 1.00 97.75 90 ASN A C 1
ATOM 719 O O . ASN A 1 90 ? -4.725 2.158 2.575 1.00 97.75 90 ASN A O 1
ATOM 723 N N . LEU A 1 91 ? -4.122 1.909 0.426 1.00 97.88 91 LEU A N 1
ATOM 724 C CA . LEU A 1 91 ? -5.480 1.919 -0.110 1.00 97.88 91 LEU A CA 1
ATOM 725 C C . LEU A 1 91 ? -6.294 0.737 0.426 1.00 97.88 91 LEU A C 1
ATOM 727 O O . LEU A 1 91 ? -7.438 0.916 0.839 1.00 97.88 91 LEU A O 1
ATOM 731 N N . ILE A 1 92 ? -5.696 -0.453 0.469 1.00 97.75 92 ILE A N 1
ATOM 732 C CA . ILE A 1 92 ? -6.347 -1.655 1.001 1.00 97.75 92 ILE A CA 1
ATOM 733 C C . ILE A 1 92 ? -6.650 -1.494 2.492 1.00 97.75 92 ILE A C 1
ATOM 735 O O . ILE A 1 92 ? -7.767 -1.792 2.915 1.00 97.75 92 ILE A O 1
ATOM 739 N N . GLU A 1 93 ? -5.712 -0.958 3.282 1.00 97.94 93 GLU A N 1
ATOM 740 C CA . GLU A 1 93 ? -5.980 -0.654 4.693 1.00 97.94 93 GLU A CA 1
ATOM 741 C C . GLU A 1 93 ? -7.115 0.369 4.846 1.00 97.94 93 GLU A C 1
ATOM 743 O O . GLU A 1 93 ? -8.005 0.183 5.673 1.00 97.94 93 GLU A O 1
ATOM 748 N N . LEU A 1 94 ? -7.123 1.427 4.029 1.00 97.81 94 LEU A N 1
ATOM 749 C CA . LEU A 1 94 ? -8.158 2.462 4.062 1.00 97.81 94 LEU A CA 1
ATOM 750 C C . LEU A 1 94 ? -9.542 1.875 3.787 1.00 97.81 94 LEU A C 1
ATOM 752 O O . LEU A 1 94 ? -10.482 2.139 4.538 1.00 97.81 94 LEU A O 1
ATOM 756 N N . ILE A 1 95 ? -9.664 1.062 2.737 1.00 97.06 95 ILE A N 1
ATOM 757 C CA . ILE A 1 95 ? -10.926 0.408 2.379 1.00 97.06 95 ILE A CA 1
ATOM 758 C C . ILE A 1 95 ? -11.357 -0.538 3.502 1.00 97.06 95 ILE A C 1
ATOM 760 O O . ILE A 1 95 ? -12.527 -0.532 3.886 1.00 97.06 95 ILE A O 1
ATOM 764 N N . ALA A 1 96 ? -10.422 -1.299 4.074 1.00 97.12 96 ALA A N 1
ATOM 765 C CA . ALA A 1 96 ? -10.712 -2.210 5.172 1.00 97.12 96 ALA A CA 1
ATOM 766 C C . ALA A 1 96 ? -11.202 -1.471 6.430 1.00 97.12 96 ALA A C 1
ATOM 768 O O . ALA A 1 96 ? -12.161 -1.925 7.052 1.00 97.12 96 ALA A O 1
ATOM 769 N N . ILE A 1 97 ? -10.625 -0.311 6.773 1.00 97.00 97 ILE A N 1
ATOM 770 C CA . ILE A 1 97 ? -11.128 0.527 7.877 1.00 97.00 97 ILE A CA 1
ATOM 771 C C . ILE A 1 97 ? -12.574 0.940 7.607 1.00 97.00 97 ILE A C 1
ATOM 773 O O . ILE A 1 97 ? -13.422 0.753 8.473 1.00 97.00 97 ILE A O 1
ATOM 777 N N . ILE A 1 98 ? -12.874 1.468 6.415 1.00 96.19 98 ILE A N 1
ATOM 778 C CA . ILE A 1 98 ? -14.233 1.915 6.062 1.00 96.19 98 ILE A CA 1
ATOM 779 C C . ILE A 1 98 ? -15.227 0.749 6.112 1.00 96.19 98 ILE A C 1
ATOM 7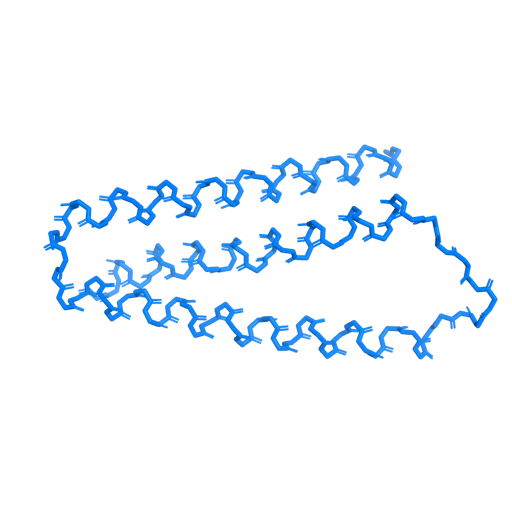81 O O . ILE A 1 98 ? -16.364 0.924 6.550 1.00 96.19 98 ILE A O 1
ATOM 785 N N . TYR A 1 99 ? -14.810 -0.432 5.660 1.00 96.75 99 TYR A N 1
ATOM 786 C CA . TYR A 1 99 ? -15.637 -1.632 5.669 1.00 96.75 99 TYR A CA 1
ATOM 787 C C . TYR A 1 99 ? -15.938 -2.109 7.097 1.00 96.75 99 TYR A C 1
ATOM 789 O O . TYR A 1 99 ? -17.105 -2.251 7.463 1.00 96.75 99 TYR A O 1
ATOM 797 N N . PHE A 1 100 ? -14.909 -2.303 7.928 1.00 95.25 100 PHE A N 1
ATOM 798 C CA . PHE A 1 100 ? -15.088 -2.811 9.290 1.00 95.25 100 PHE A CA 1
ATOM 799 C C . PHE A 1 100 ? -15.764 -1.804 10.223 1.00 95.25 100 PHE A C 1
ATOM 801 O O . PHE A 1 100 ? -16.506 -2.225 11.101 1.00 95.25 100 PHE A O 1
ATOM 808 N N . ASP A 1 101 ? -15.578 -0.502 10.001 1.00 92.88 101 ASP A N 1
ATOM 809 C CA . ASP A 1 101 ? -16.274 0.567 10.732 1.00 92.88 101 ASP A CA 1
ATOM 810 C C . ASP A 1 101 ? -17.796 0.556 10.512 1.00 92.88 101 ASP A C 1
ATOM 812 O O . ASP A 1 101 ? -18.551 0.970 11.387 1.00 92.88 101 ASP A O 1
ATOM 816 N N . ARG A 1 102 ? -18.259 0.069 9.352 1.00 91.25 102 ARG A N 1
ATOM 817 C CA . ARG A 1 102 ? -19.693 -0.125 9.072 1.00 91.25 102 ARG A CA 1
ATOM 818 C C . ARG A 1 102 ? -20.236 -1.438 9.627 1.00 91.25 102 ARG A C 1
ATOM 820 O O . ARG A 1 102 ? -21.440 -1.545 9.832 1.00 91.25 102 ARG A O 1
ATOM 827 N N . GLN A 1 103 ? -19.378 -2.443 9.783 1.00 90.12 103 GLN A N 1
ATOM 828 C CA . GLN A 1 103 ? -19.781 -3.795 10.163 1.00 90.12 103 GLN A CA 1
ATOM 829 C C . GLN A 1 103 ? -19.816 -4.004 11.684 1.00 90.12 103 GLN A C 1
ATOM 831 O O . GLN A 1 103 ? -20.684 -4.724 12.173 1.00 90.12 103 GLN A O 1
ATOM 836 N N . LEU A 1 104 ? -18.846 -3.435 12.404 1.00 83.38 104 LEU A N 1
ATOM 837 C CA . LEU A 1 104 ? -18.682 -3.513 13.860 1.00 83.38 104 LEU A CA 1
ATOM 838 C C . LEU A 1 104 ? -19.168 -2.225 14.488 1.00 83.38 104 LEU A C 1
ATOM 840 O O . LEU A 1 104 ? -19.875 -2.254 15.513 1.00 83.38 104 LEU A O 1
#

Foldseek 3Di:
DDPVVVLVVLLVLLVCLQVLLVVVLVVVCVVCVPDVLSVVLLVQLLVQLVVVLVVVVVCVVCVVVVDDPPDDDDPVVVVSVVSSSNSVSSNSSSVSSVVSVVVD

Sequence (104 aa):
MNEQIILLIFLIAALVATLGLYFLKAKKQVQYKGDERWGLIQLKANNVANISNSILLIVLVILPLFIDSQTTFTFQRVITFALIYIGVRNLIELIAIIYFDRQL

Secondary structure (DSSP, 8-state):
--HHHHHHHHHHHHHHHHHHHHHHHHHHHHHHTT-HHHHHHHHHHHHHHHHHHHHHHHHHHHGGGGS-TT----HHHHHHHHHHHHHHHHHHHHHHHHHHHHH-